Protein AF-A0A327HJL9-F1 (afdb_monomer)

Sequence (87 aa):
MQRRKDDLTFEGAWKNQIEEEKKESPPDEKKEVKVHEAPAFRGQRDVVETRSEIRMSKKQQPAPEKKHVEVVSQPSSKEGDDFDVEW

Secondary structure (DSSP, 8-state):
-PPP--TTSHHHHHHHHHHHHHHSPPP--------PPPP--TT--SS----SS-------PPPPPPP-----SS-------------

Structure (mmCIF, N/CA/C/O backbone):
data_AF-A0A327HJL9-F1
#
_entry.id   AF-A0A327HJL9-F1
#
loop_
_atom_site.group_PDB
_atom_site.id
_atom_site.type_symbol
_atom_site.label_atom_id
_atom_site.label_alt_id
_atom_site.label_comp_id
_atom_site.label_asym_id
_atom_site.label_entity_id
_atom_site.label_seq_id
_atom_site.pdbx_PDB_ins_code
_atom_site.Cartn_x
_atom_site.Cartn_y
_atom_site.Cartn_z
_atom_site.occupancy
_atom_site.B_iso_or_equiv
_atom_site.auth_seq_id
_atom_site.auth_comp_id
_atom_site.auth_asym_id
_atom_site.auth_atom_id
_atom_site.pdbx_PDB_model_num
ATOM 1 N N . MET A 1 1 ? 38.031 1.795 -72.992 1.00 43.47 1 MET A N 1
ATOM 2 C CA . MET A 1 1 ? 38.708 2.125 -71.720 1.00 43.47 1 MET A CA 1
ATOM 3 C C . MET A 1 1 ? 37.682 1.951 -70.606 1.00 43.47 1 MET A C 1
ATOM 5 O O . MET A 1 1 ? 36.777 2.769 -70.505 1.00 43.47 1 MET A O 1
ATOM 9 N N . GLN A 1 2 ? 37.703 0.831 -69.876 1.00 53.00 2 GLN A N 1
ATOM 10 C CA . GLN A 1 2 ? 36.811 0.665 -68.722 1.00 53.00 2 GLN A CA 1
ATOM 11 C C . GLN A 1 2 ? 37.352 1.541 -67.593 1.00 53.00 2 GLN A C 1
ATOM 13 O O . GLN A 1 2 ? 38.508 1.386 -67.199 1.00 53.00 2 GLN A O 1
ATOM 18 N N . ARG A 1 3 ? 36.551 2.509 -67.135 1.00 59.56 3 ARG A N 1
ATOM 19 C CA . ARG A 1 3 ? 36.920 3.350 -65.994 1.00 59.56 3 ARG A CA 1
ATOM 20 C C . ARG A 1 3 ? 36.983 2.439 -64.774 1.00 59.56 3 ARG A C 1
ATOM 22 O O . ARG A 1 3 ? 36.006 1.746 -64.484 1.00 59.56 3 ARG A O 1
ATOM 29 N N . ARG A 1 4 ? 38.142 2.388 -64.118 1.00 63.12 4 ARG A N 1
ATOM 30 C CA . ARG A 1 4 ? 38.257 1.743 -62.811 1.00 63.12 4 ARG A CA 1
ATOM 31 C C . ARG A 1 4 ? 37.284 2.478 -61.887 1.00 63.12 4 ARG A C 1
ATOM 33 O O . ARG A 1 4 ? 37.135 3.693 -61.993 1.00 63.12 4 ARG A O 1
ATOM 40 N N . LYS A 1 5 ? 36.504 1.727 -61.109 1.00 61.16 5 LYS A N 1
ATOM 41 C CA . LYS A 1 5 ? 35.607 2.314 -60.113 1.00 61.16 5 LYS A CA 1
ATOM 42 C C . LYS A 1 5 ? 36.515 2.841 -59.015 1.00 61.16 5 LYS A C 1
ATOM 44 O O . LYS A 1 5 ? 36.945 2.075 -58.167 1.00 61.16 5 LYS A O 1
ATOM 49 N N . ASP A 1 6 ? 36.914 4.096 -59.147 1.00 59.47 6 ASP A N 1
ATOM 50 C CA . ASP A 1 6 ? 37.807 4.723 -58.192 1.00 59.47 6 ASP A CA 1
ATOM 51 C C . ASP A 1 6 ? 36.994 5.028 -56.932 1.00 59.47 6 ASP A C 1
ATOM 53 O O . ASP A 1 6 ? 36.037 5.808 -56.967 1.00 59.47 6 ASP A O 1
ATOM 57 N N . ASP A 1 7 ? 37.381 4.415 -55.816 1.00 61.31 7 ASP A N 1
ATOM 58 C CA . ASP A 1 7 ? 36.757 4.613 -54.498 1.00 61.31 7 ASP A CA 1
ATOM 59 C C . ASP A 1 7 ? 36.872 6.069 -54.001 1.00 61.31 7 ASP A C 1
ATOM 61 O O . ASP A 1 7 ? 36.193 6.475 -53.065 1.00 61.31 7 ASP A O 1
ATOM 65 N N . LEU A 1 8 ? 37.696 6.879 -54.677 1.00 67.38 8 LEU A N 1
ATOM 66 C CA . LEU A 1 8 ? 37.853 8.325 -54.487 1.00 67.38 8 LEU A CA 1
ATOM 67 C C . LEU A 1 8 ? 36.728 9.159 -55.127 1.00 67.38 8 LEU A C 1
ATOM 69 O O . LEU A 1 8 ? 36.714 10.383 -54.998 1.00 67.38 8 LEU A O 1
ATOM 73 N N . THR A 1 9 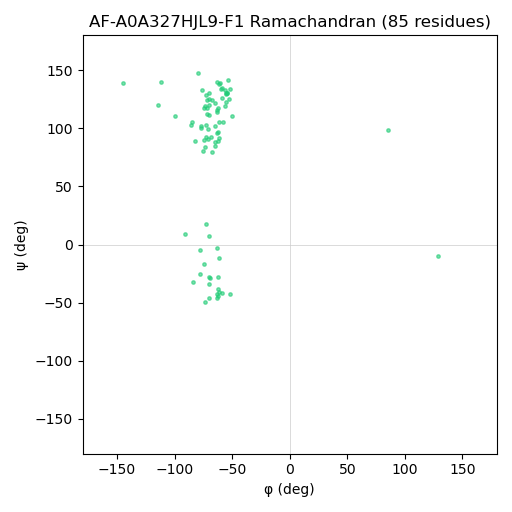? 35.801 8.534 -55.854 1.00 77.94 9 THR A N 1
ATOM 74 C CA . THR A 1 9 ? 34.614 9.220 -56.377 1.00 77.94 9 THR A CA 1
ATOM 75 C C . THR A 1 9 ? 33.550 9.376 -55.296 1.00 77.94 9 THR A C 1
ATOM 77 O O . THR A 1 9 ? 33.391 8.515 -54.435 1.00 77.94 9 THR A O 1
ATOM 80 N N . PHE A 1 10 ? 32.775 10.462 -55.367 1.00 74.62 10 PHE A N 1
ATOM 81 C CA . PHE A 1 10 ? 31.702 10.763 -54.413 1.00 74.62 10 PHE A CA 1
ATOM 82 C C . PHE A 1 10 ? 30.724 9.595 -54.221 1.00 74.62 10 PHE A C 1
ATOM 84 O O . PHE A 1 10 ? 30.378 9.256 -53.097 1.00 74.62 10 PHE A O 1
ATOM 91 N N . GLU A 1 11 ? 30.327 8.926 -55.307 1.00 78.88 11 GLU A N 1
ATOM 92 C CA . GLU A 1 11 ? 29.427 7.769 -55.238 1.00 78.88 11 GLU A CA 1
ATOM 93 C C . GLU A 1 11 ? 30.077 6.529 -54.600 1.00 78.88 11 GLU A C 1
ATOM 95 O O . GLU A 1 11 ? 29.372 5.713 -54.005 1.00 78.88 11 GLU A O 1
ATOM 100 N N . GLY A 1 12 ? 31.400 6.371 -54.723 1.00 81.38 12 GLY A N 1
ATOM 101 C CA . GLY A 1 12 ? 32.168 5.309 -54.067 1.00 81.38 12 GLY A CA 1
ATOM 102 C C . GLY A 1 12 ? 32.319 5.565 -52.569 1.00 81.38 12 GLY A C 1
ATOM 103 O O . GLY A 1 12 ? 31.955 4.713 -51.761 1.00 81.38 12 GLY A O 1
ATOM 104 N N . ALA A 1 13 ? 32.742 6.777 -52.203 1.00 81.31 13 ALA A N 1
ATOM 105 C CA . ALA A 1 13 ? 32.852 7.213 -50.813 1.00 81.31 13 ALA A CA 1
ATOM 106 C C . ALA A 1 13 ? 31.501 7.148 -50.082 1.00 81.31 13 ALA A C 1
ATOM 108 O O . ALA A 1 13 ? 31.428 6.654 -48.960 1.00 81.31 13 ALA A O 1
ATOM 109 N N . TRP A 1 14 ? 30.413 7.555 -50.746 1.00 80.44 14 TRP A N 1
ATOM 110 C CA . TRP A 1 14 ? 29.064 7.465 -50.187 1.00 80.44 14 TRP A CA 1
ATOM 111 C C . TRP A 1 14 ? 28.652 6.010 -49.935 1.00 80.44 14 TRP A C 1
ATOM 113 O O . TRP A 1 14 ? 28.125 5.685 -48.870 1.00 80.44 14 TRP A O 1
ATOM 123 N N . LYS A 1 15 ? 28.884 5.103 -50.893 1.00 84.00 15 LYS A N 1
ATOM 124 C CA . LYS A 1 15 ? 28.560 3.678 -50.710 1.00 84.00 15 LYS A CA 1
ATOM 125 C C . LYS A 1 15 ? 29.335 3.061 -49.551 1.00 84.00 15 LYS A C 1
ATOM 127 O O . LYS A 1 15 ? 28.730 2.334 -48.768 1.00 84.00 15 LYS A O 1
ATOM 132 N N . ASN A 1 16 ? 30.615 3.400 -49.416 1.00 81.56 16 ASN A N 1
ATOM 133 C CA . ASN A 1 16 ? 31.442 2.935 -48.307 1.00 81.56 16 ASN A CA 1
ATOM 134 C C . ASN A 1 16 ? 30.915 3.448 -46.961 1.00 81.56 16 ASN A C 1
ATOM 136 O O . ASN A 1 16 ? 30.783 2.654 -46.037 1.00 81.56 16 ASN A O 1
ATOM 140 N N . GLN A 1 17 ? 30.502 4.716 -46.878 1.00 81.00 17 GLN A N 1
ATOM 141 C CA . GLN A 1 17 ? 29.920 5.273 -45.655 1.00 81.00 17 GLN A CA 1
ATOM 142 C C . GLN A 1 17 ? 28.612 4.568 -45.256 1.00 81.00 17 GLN A C 1
ATOM 144 O O . GLN A 1 17 ? 28.448 4.188 -44.103 1.00 81.00 17 GLN A O 1
ATOM 149 N N . ILE A 1 18 ? 27.702 4.306 -46.205 1.00 81.62 18 ILE A N 1
ATOM 150 C CA . ILE A 1 18 ? 26.467 3.547 -45.920 1.00 81.62 18 ILE A CA 1
ATOM 151 C C . ILE A 1 18 ? 26.782 2.117 -45.458 1.00 81.62 18 ILE A C 1
ATOM 153 O O . ILE A 1 18 ? 26.069 1.557 -44.623 1.00 81.62 18 ILE A O 1
ATOM 157 N N . GLU A 1 19 ? 27.795 1.476 -46.042 1.00 81.31 19 GLU A N 1
ATOM 158 C CA . GLU A 1 19 ? 28.209 0.134 -45.630 1.00 81.31 19 GLU A CA 1
ATOM 159 C C . GLU A 1 19 ? 28.871 0.118 -44.248 1.00 81.31 19 GLU A C 1
ATOM 161 O O . GLU A 1 19 ? 28.679 -0.848 -43.510 1.00 81.31 19 GLU A O 1
ATOM 166 N N . GLU A 1 20 ? 29.614 1.163 -43.885 1.00 78.94 20 GLU A N 1
ATOM 167 C CA . GLU A 1 20 ? 30.197 1.341 -42.552 1.00 78.94 20 GLU A CA 1
ATOM 168 C C . GLU A 1 20 ? 29.122 1.628 -41.499 1.00 78.94 20 GLU A C 1
ATOM 170 O O . GLU A 1 20 ? 29.071 0.919 -40.499 1.00 78.94 20 GLU A O 1
ATOM 175 N N . GLU A 1 21 ? 28.179 2.533 -41.769 1.00 71.06 21 GLU A N 1
ATOM 176 C CA . GLU A 1 21 ? 27.044 2.832 -40.878 1.00 71.06 21 GLU A CA 1
ATOM 177 C C . GLU A 1 21 ? 26.124 1.617 -40.657 1.00 71.06 21 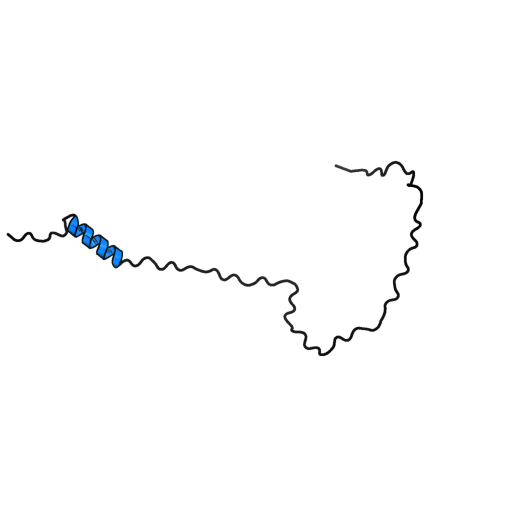GLU A C 1
ATOM 179 O O . GLU A 1 21 ? 25.485 1.489 -39.619 1.00 71.06 21 GLU A O 1
ATOM 184 N N . LYS A 1 22 ? 26.051 0.684 -41.616 1.00 75.50 22 LYS A N 1
ATOM 185 C CA . LYS A 1 22 ? 25.326 -0.589 -41.438 1.00 75.50 22 LYS A CA 1
ATOM 186 C C . LYS A 1 22 ? 26.099 -1.620 -40.616 1.00 75.50 22 LYS A C 1
ATOM 188 O O . LYS A 1 22 ? 25.478 -2.530 -40.067 1.00 75.50 22 LYS A O 1
ATOM 193 N N . LYS A 1 23 ? 27.433 -1.534 -40.586 1.00 72.50 23 LYS A N 1
ATOM 194 C CA . LYS A 1 23 ? 28.303 -2.397 -39.769 1.00 72.50 23 LYS A CA 1
ATOM 195 C C . LYS A 1 23 ? 28.425 -1.867 -38.341 1.00 72.50 23 LYS A C 1
ATOM 197 O O . LYS A 1 23 ? 28.518 -2.669 -37.416 1.00 72.50 23 LYS A O 1
ATOM 202 N N . GLU A 1 24 ? 28.371 -0.551 -38.160 1.00 62.44 24 GLU A N 1
ATOM 203 C CA . GLU A 1 24 ? 28.158 0.101 -36.870 1.00 62.44 24 GLU A CA 1
ATOM 204 C C . GLU A 1 24 ? 26.685 -0.035 -36.469 1.00 62.44 24 GLU A C 1
ATOM 206 O O . GLU A 1 24 ? 25.863 0.863 -36.626 1.00 62.44 24 GLU A O 1
ATOM 211 N N . SER A 1 25 ? 26.325 -1.205 -35.935 1.00 63.03 25 SER A N 1
ATOM 212 C CA . SER A 1 25 ? 25.085 -1.327 -35.170 1.00 63.03 25 SER A CA 1
ATOM 213 C C . SER A 1 25 ? 25.071 -0.237 -34.091 1.00 63.03 25 SER A C 1
ATOM 215 O O . SER A 1 25 ? 26.096 -0.082 -33.413 1.00 63.03 25 SER A O 1
ATOM 217 N N . PRO A 1 26 ? 23.957 0.496 -33.898 1.00 65.44 26 PRO A N 1
ATOM 218 C CA . PRO A 1 26 ? 23.887 1.490 -32.839 1.00 65.44 26 PRO A CA 1
ATOM 219 C C . PRO A 1 26 ? 24.269 0.820 -31.516 1.00 65.44 26 PRO A C 1
ATOM 221 O O . PRO A 1 26 ? 23.915 -0.347 -31.314 1.00 65.44 26 PRO A O 1
ATOM 224 N N . PRO A 1 27 ? 25.012 1.505 -30.629 1.00 61.41 27 PRO A N 1
ATOM 225 C CA . PRO A 1 27 ? 25.312 0.944 -29.326 1.00 61.41 27 PRO A CA 1
ATOM 226 C C . PRO A 1 27 ? 23.982 0.583 -28.676 1.00 61.41 27 PRO A C 1
ATOM 228 O O . PRO A 1 27 ? 23.107 1.442 -28.565 1.00 61.41 27 PRO A O 1
ATOM 231 N N . ASP A 1 28 ? 23.822 -0.689 -28.303 1.00 63.00 28 ASP A N 1
ATOM 232 C CA . ASP A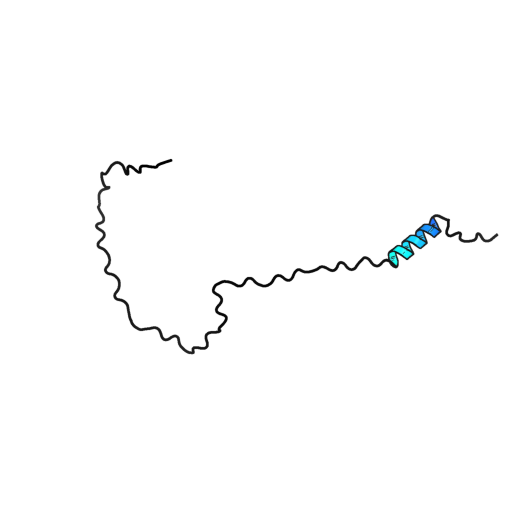 1 28 ? 22.650 -1.145 -27.569 1.00 63.00 28 ASP A CA 1
ATOM 233 C C . ASP A 1 28 ? 22.463 -0.196 -26.387 1.00 63.00 28 ASP A C 1
ATOM 235 O O . ASP A 1 28 ? 23.289 -0.161 -25.467 1.00 63.00 28 ASP A O 1
ATOM 239 N N . GLU A 1 29 ? 21.406 0.617 -26.437 1.00 59.62 29 GLU A N 1
ATOM 240 C CA . GLU A 1 29 ? 20.997 1.452 -25.322 1.00 59.62 29 GLU A CA 1
ATOM 241 C C . GLU A 1 29 ? 20.648 0.502 -24.180 1.00 59.62 29 GLU A C 1
ATOM 243 O O . GLU A 1 29 ? 19.522 0.011 -24.055 1.00 59.62 29 GLU A O 1
ATOM 248 N N . LYS A 1 30 ? 21.642 0.210 -23.339 1.00 64.62 30 LYS A N 1
ATOM 249 C CA . LYS A 1 30 ? 21.450 -0.465 -22.066 1.00 64.62 30 LYS A CA 1
ATOM 250 C C . LYS A 1 30 ? 20.633 0.490 -21.216 1.00 64.62 30 LYS A C 1
ATOM 252 O O . LYS A 1 30 ? 21.170 1.333 -20.504 1.00 64.62 30 LYS A O 1
ATOM 257 N N . LYS A 1 31 ? 19.312 0.385 -21.330 1.00 67.00 31 LYS A N 1
ATOM 258 C CA . LYS A 1 31 ? 18.375 0.987 -20.392 1.00 67.00 31 LYS A CA 1
ATOM 259 C C . LYS A 1 31 ? 18.646 0.321 -19.053 1.00 67.00 31 LYS A C 1
ATOM 261 O O . LYS A 1 31 ? 18.084 -0.726 -18.746 1.00 67.00 31 LYS A O 1
ATOM 266 N N . GLU A 1 32 ? 19.561 0.898 -18.283 1.00 61.66 32 GLU A N 1
ATOM 267 C CA . GLU A 1 32 ? 19.741 0.584 -16.874 1.00 61.66 32 GLU A CA 1
ATOM 268 C C . GLU A 1 32 ? 18.463 1.018 -16.160 1.00 61.66 32 GLU A C 1
ATOM 270 O O . GLU A 1 32 ? 18.322 2.139 -15.670 1.00 61.66 32 GLU A O 1
ATOM 275 N N . VAL A 1 33 ? 17.471 0.129 -16.173 1.00 67.88 33 VAL A N 1
ATOM 276 C CA . VAL A 1 33 ? 16.280 0.268 -15.351 1.00 67.88 33 VAL A CA 1
ATOM 277 C C . VAL A 1 33 ? 16.769 0.151 -13.916 1.00 67.88 33 VAL A C 1
ATOM 279 O O . VAL A 1 33 ? 17.080 -0.940 -13.441 1.00 67.88 33 VAL A O 1
ATOM 282 N N . LYS A 1 34 ? 16.897 1.293 -13.239 1.00 70.56 34 LYS A N 1
ATOM 283 C CA . LYS A 1 34 ? 17.180 1.344 -11.806 1.00 70.56 34 LYS A CA 1
ATOM 284 C C . LYS A 1 34 ? 16.010 0.686 -11.086 1.00 70.56 34 LYS A C 1
ATOM 286 O O . LYS A 1 34 ? 14.963 1.297 -10.887 1.00 70.56 34 LYS A O 1
ATOM 291 N N . VAL A 1 35 ? 16.174 -0.590 -10.749 1.00 73.25 35 VAL A N 1
ATOM 292 C CA . VAL A 1 35 ? 15.232 -1.315 -9.901 1.00 73.25 35 VAL A CA 1
ATOM 293 C C . VAL A 1 35 ? 15.403 -0.751 -8.497 1.00 73.25 35 VAL A C 1
ATOM 295 O O . VAL A 1 35 ? 16.367 -1.062 -7.803 1.00 73.25 35 VAL A O 1
ATOM 298 N N . HIS A 1 36 ? 14.511 0.157 -8.113 1.00 73.75 36 HIS A N 1
ATOM 299 C CA . HIS A 1 36 ? 14.470 0.669 -6.753 1.00 73.75 36 HIS A CA 1
ATOM 300 C C . HIS A 1 36 ? 13.829 -0.377 -5.840 1.00 73.75 36 HIS A C 1
ATOM 302 O O . HIS A 1 36 ? 12.790 -0.949 -6.170 1.00 73.75 36 HIS A O 1
ATOM 308 N N . GLU A 1 37 ? 14.463 -0.626 -4.698 1.00 73.44 37 GLU A N 1
ATOM 309 C CA . GLU A 1 37 ? 13.919 -1.489 -3.655 1.00 73.44 37 GLU A CA 1
ATOM 310 C C . GLU A 1 37 ? 12.620 -0.888 -3.100 1.00 73.44 37 GLU A C 1
ATOM 312 O O . GLU A 1 37 ? 12.493 0.333 -2.953 1.00 73.44 37 GLU A O 1
ATOM 317 N N . ALA A 1 38 ? 11.631 -1.745 -2.833 1.00 71.88 38 ALA A N 1
ATOM 318 C CA . ALA A 1 38 ? 10.351 -1.299 -2.304 1.00 71.88 38 ALA A CA 1
ATOM 319 C C . ALA A 1 38 ? 10.553 -0.629 -0.928 1.00 71.88 38 ALA A C 1
ATOM 321 O O . ALA A 1 38 ? 11.314 -1.148 -0.109 1.00 71.88 38 ALA A O 1
ATOM 322 N N . PRO A 1 39 ? 9.878 0.499 -0.635 1.00 71.50 39 PRO A N 1
ATOM 323 C CA . PRO A 1 39 ? 10.026 1.172 0.648 1.00 71.50 39 PRO A CA 1
ATOM 324 C C . PRO A 1 39 ? 9.641 0.237 1.795 1.00 71.50 39 PRO A C 1
ATOM 326 O O . PRO A 1 39 ? 8.529 -0.292 1.825 1.00 71.50 39 PRO A O 1
ATOM 329 N N . ALA A 1 40 ? 10.537 0.071 2.768 1.00 69.81 40 ALA A N 1
ATOM 330 C CA . ALA A 1 40 ? 10.217 -0.594 4.022 1.00 69.81 40 ALA A CA 1
ATOM 331 C C . ALA A 1 40 ? 9.237 0.292 4.809 1.00 69.81 40 ALA A C 1
ATOM 333 O O . ALA A 1 40 ? 9.631 1.210 5.535 1.00 69.81 40 ALA A O 1
ATOM 334 N N . PHE A 1 41 ? 7.937 0.059 4.627 1.00 65.50 41 PHE A N 1
ATOM 335 C CA . PHE A 1 41 ? 6.911 0.745 5.398 1.00 65.50 41 PHE A CA 1
ATOM 336 C C . PHE A 1 41 ? 7.075 0.379 6.873 1.00 65.50 41 PHE A C 1
ATOM 338 O O . PHE A 1 41 ? 6.885 -0.770 7.276 1.00 65.50 41 PHE A O 1
ATOM 345 N N . ARG A 1 42 ? 7.387 1.376 7.709 1.00 62.78 42 ARG A N 1
ATOM 346 C CA . ARG A 1 42 ? 7.272 1.236 9.164 1.00 62.78 42 ARG A CA 1
ATOM 347 C C . ARG A 1 42 ? 5.823 0.871 9.494 1.00 62.78 42 ARG A C 1
ATOM 349 O O . ARG A 1 42 ? 4.944 1.723 9.417 1.00 62.78 42 ARG A O 1
ATOM 356 N N . GLY A 1 43 ? 5.586 -0.392 9.847 1.00 63.31 43 GLY A N 1
ATOM 357 C CA . GLY A 1 43 ? 4.265 -0.904 10.221 1.00 63.31 43 GLY A CA 1
ATOM 358 C C . GLY A 1 43 ? 3.821 -2.165 9.481 1.00 63.31 43 GLY A C 1
ATOM 359 O O . GLY A 1 43 ? 2.836 -2.774 9.898 1.00 63.31 43 GLY A O 1
ATOM 360 N N . GLN A 1 44 ? 4.535 -2.604 8.440 1.00 60.59 44 GLN A N 1
ATOM 361 C CA . GLN A 1 44 ? 4.282 -3.916 7.852 1.00 60.59 44 GLN A CA 1
ATOM 362 C C . GLN A 1 44 ? 4.794 -4.988 8.824 1.00 60.59 44 GLN A C 1
ATOM 364 O O . GLN A 1 44 ? 5.984 -5.069 9.112 1.00 60.59 44 GLN A O 1
ATOM 369 N N . ARG A 1 45 ? 3.884 -5.771 9.414 1.00 64.00 45 ARG A N 1
ATOM 370 C CA . ARG A 1 45 ? 4.276 -6.951 10.191 1.00 64.00 45 ARG A CA 1
ATOM 371 C C . ARG A 1 45 ? 4.765 -7.999 9.198 1.00 64.00 45 ARG A C 1
ATOM 373 O O . ARG A 1 45 ? 3.963 -8.495 8.415 1.00 64.00 45 ARG A O 1
ATOM 380 N N . ASP A 1 46 ? 6.034 -8.382 9.288 1.00 66.12 46 ASP A N 1
ATOM 381 C CA . ASP A 1 46 ? 6.629 -9.480 8.502 1.00 66.12 46 ASP A CA 1
ATOM 382 C C . ASP A 1 46 ? 5.998 -10.857 8.790 1.00 66.12 46 ASP A C 1
ATOM 384 O O . ASP A 1 46 ? 6.358 -11.867 8.190 1.00 66.12 46 ASP A O 1
ATOM 388 N N . VAL A 1 47 ? 5.049 -10.921 9.727 1.00 68.94 47 VAL A N 1
ATOM 389 C CA . VAL A 1 47 ? 4.443 -12.154 10.218 1.00 68.94 47 VAL A CA 1
ATOM 390 C C . VAL A 1 47 ? 2.970 -12.191 9.832 1.00 68.94 47 VAL A C 1
ATOM 392 O O . VAL A 1 47 ? 2.179 -11.350 10.262 1.00 68.94 47 VAL A O 1
ATOM 395 N N . VAL A 1 48 ? 2.598 -13.214 9.063 1.00 72.19 48 VAL A N 1
ATOM 396 C CA . VAL A 1 48 ? 1.200 -13.572 8.803 1.00 72.19 48 VAL A CA 1
ATOM 397 C C . VAL A 1 48 ? 0.601 -14.131 10.096 1.00 72.19 48 VAL A C 1
ATOM 399 O O . VAL A 1 48 ? 1.104 -15.107 10.653 1.00 72.19 48 VAL A 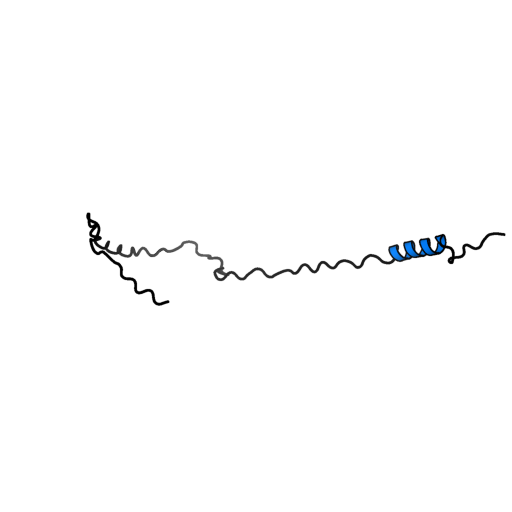O 1
ATOM 402 N N . GLU A 1 49 ? -0.452 -13.499 10.611 1.00 73.06 49 GLU A N 1
ATOM 403 C CA . GLU A 1 49 ? -1.104 -13.912 11.857 1.00 73.06 49 GLU A CA 1
ATOM 404 C C . GLU A 1 49 ? -1.855 -15.244 11.650 1.00 73.06 49 GLU A C 1
ATOM 406 O O . GLU A 1 49 ? -2.842 -15.305 10.928 1.00 73.06 49 GLU A O 1
ATOM 411 N N . THR A 1 50 ? -1.381 -16.333 12.270 1.00 83.25 50 THR A N 1
ATOM 412 C CA . THR A 1 50 ? -1.918 -17.706 12.102 1.00 83.25 50 THR A CA 1
ATOM 413 C C . THR A 1 50 ? -3.014 -18.082 13.105 1.00 83.25 50 THR A C 1
ATOM 415 O O . THR A 1 50 ? -3.399 -19.247 13.217 1.00 83.25 50 THR A O 1
ATOM 418 N N . ARG A 1 51 ? -3.503 -17.120 13.892 1.00 79.25 51 ARG A N 1
ATOM 419 C CA . ARG A 1 51 ? -4.490 -17.383 14.946 1.00 79.25 51 ARG A CA 1
ATOM 420 C C . ARG A 1 51 ? -5.855 -17.678 14.322 1.00 79.25 51 ARG A C 1
ATOM 422 O O . ARG A 1 51 ? -6.350 -16.885 13.533 1.00 79.25 51 ARG A O 1
ATOM 429 N N . SER A 1 52 ? -6.478 -18.788 14.721 1.00 79.06 52 SER A N 1
ATOM 430 C CA . SER A 1 52 ? -7.825 -19.170 14.273 1.00 79.06 52 SER A CA 1
ATOM 431 C C . SER A 1 52 ? -8.928 -18.275 14.843 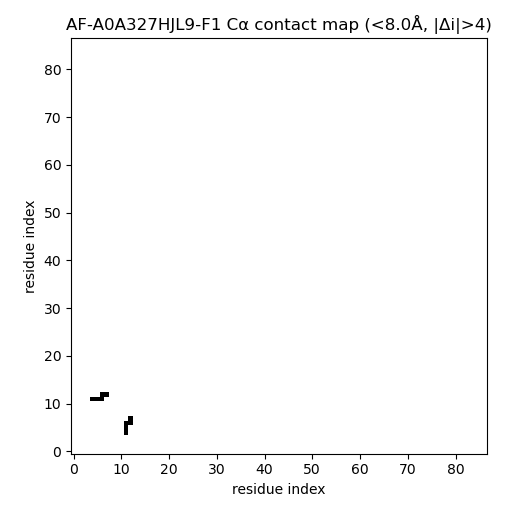1.00 79.06 52 SER A C 1
AT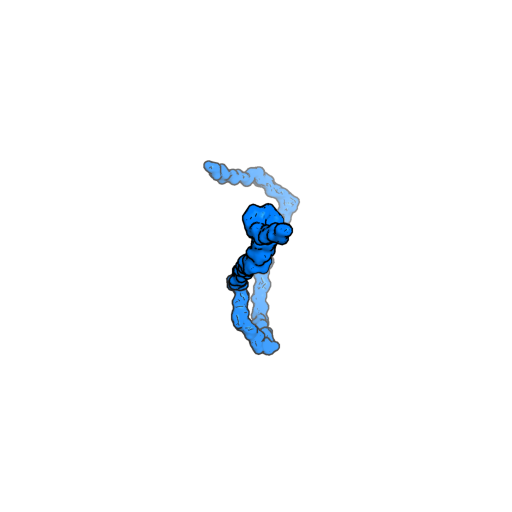OM 433 O O . SER A 1 52 ? -9.956 -18.093 14.202 1.00 79.06 52 SER A O 1
ATOM 435 N N . GLU A 1 53 ? -8.715 -17.695 16.029 1.00 76.44 53 GLU A N 1
ATOM 436 C CA . GLU A 1 53 ? -9.655 -16.779 16.675 1.00 76.44 53 GLU A CA 1
ATOM 437 C C . GLU A 1 53 ? -8.919 -15.677 17.445 1.00 76.44 53 GLU A C 1
ATOM 439 O O . GLU A 1 53 ? -7.940 -15.918 18.162 1.00 76.44 53 GLU A O 1
ATOM 444 N N . ILE A 1 54 ? -9.434 -14.451 17.346 1.00 77.38 54 ILE A N 1
ATOM 445 C CA . ILE A 1 54 ? -8.968 -13.312 18.136 1.00 77.38 54 ILE A CA 1
ATOM 446 C C . ILE A 1 54 ? -9.706 -13.348 19.475 1.00 77.38 54 ILE A C 1
ATOM 448 O O . ILE A 1 54 ? -10.887 -13.015 19.570 1.00 77.38 54 ILE A O 1
ATOM 452 N N . ARG A 1 55 ? -9.010 -13.749 20.543 1.00 74.75 55 ARG A N 1
ATOM 453 C CA . ARG A 1 55 ? -9.558 -13.689 21.904 1.00 74.75 55 ARG A CA 1
ATOM 454 C C . ARG A 1 55 ? -9.602 -12.241 22.384 1.00 74.75 55 ARG A C 1
ATOM 456 O O . ARG A 1 55 ? -8.640 -11.741 22.961 1.00 74.75 55 ARG A O 1
ATOM 463 N N . MET A 1 56 ? -10.732 -11.579 22.164 1.00 74.62 56 MET A N 1
ATOM 464 C CA . MET A 1 56 ? -11.007 -10.266 22.744 1.00 74.62 56 MET A CA 1
ATOM 465 C C . MET A 1 56 ? -11.223 -10.411 24.254 1.00 74.62 56 MET A C 1
ATOM 467 O O . MET A 1 56 ? -11.992 -11.261 24.712 1.00 74.62 56 MET A O 1
ATOM 471 N N . SER A 1 57 ? -10.542 -9.592 25.055 1.00 72.31 57 SER A N 1
ATOM 472 C CA . SER A 1 57 ? -10.800 -9.545 26.491 1.00 72.31 57 SER A CA 1
ATOM 473 C C . SER A 1 57 ? -12.199 -8.964 26.725 1.00 72.31 57 SER A C 1
ATOM 475 O O . SER A 1 57 ? -12.517 -7.863 26.293 1.00 72.31 57 SER A O 1
ATOM 477 N N . LYS A 1 58 ? -13.059 -9.692 27.447 1.00 70.38 58 LYS A N 1
ATOM 478 C CA . LYS A 1 58 ? -14.422 -9.241 27.805 1.00 70.38 58 LYS A CA 1
ATOM 479 C C . LYS A 1 58 ? -14.442 -8.099 28.830 1.00 70.38 58 LYS A C 1
ATOM 481 O O . LYS A 1 58 ? -15.498 -7.778 29.367 1.00 70.38 58 LYS A O 1
ATOM 486 N N . LYS A 1 59 ? -13.283 -7.528 29.172 1.00 71.81 59 LYS A N 1
ATOM 487 C CA . LYS A 1 59 ? -13.199 -6.453 30.159 1.00 71.81 59 LYS A CA 1
ATOM 488 C C . LYS A 1 59 ? -13.714 -5.178 29.509 1.00 71.81 59 LYS A C 1
ATOM 490 O O . LYS A 1 59 ? -12.958 -4.425 28.908 1.00 71.81 59 LYS A O 1
ATOM 495 N N . GLN A 1 60 ? -15.017 -4.970 29.638 1.00 70.19 60 GLN A N 1
ATOM 496 C CA . GLN A 1 60 ? -15.647 -3.687 29.404 1.00 70.19 60 GLN A CA 1
ATOM 497 C C . GLN A 1 60 ? -15.036 -2.729 30.429 1.00 70.19 60 GLN A C 1
ATOM 499 O O . GLN A 1 60 ? -15.282 -2.858 31.630 1.00 70.19 60 GLN A O 1
ATOM 504 N N . GLN A 1 61 ? -14.146 -1.841 29.982 1.00 73.62 61 GLN A N 1
ATOM 505 C CA . GLN A 1 61 ? -13.754 -0.728 30.837 1.00 73.62 61 GLN A CA 1
ATOM 506 C C . GLN A 1 61 ? -15.031 0.059 31.149 1.00 73.62 61 GLN A C 1
ATOM 508 O O . GLN A 1 61 ? -15.835 0.268 30.231 1.00 73.62 61 GLN A O 1
ATOM 513 N N . PRO A 1 62 ? -15.271 0.436 32.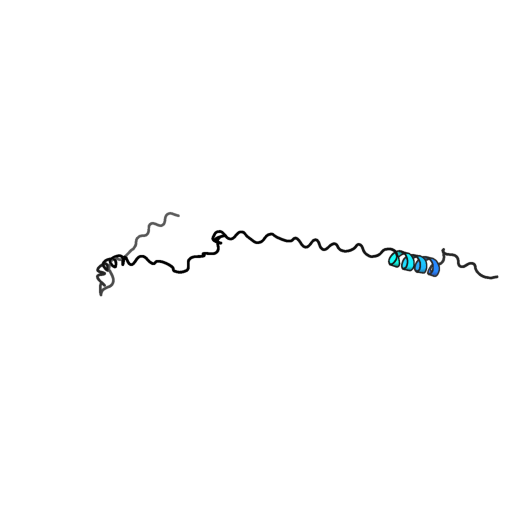418 1.00 77.19 62 PRO A N 1
ATOM 514 C CA . PRO A 1 62 ? -16.404 1.286 32.737 1.00 77.19 62 PRO A CA 1
ATOM 515 C C . PRO A 1 62 ? -16.303 2.536 31.864 1.00 77.19 62 PRO A C 1
ATOM 517 O O . PRO A 1 62 ? -15.225 3.121 31.736 1.00 77.19 62 PRO A O 1
ATOM 520 N N . ALA A 1 63 ? -17.407 2.887 31.203 1.00 74.75 63 ALA A N 1
ATOM 521 C CA . ALA A 1 63 ? -17.451 4.092 30.394 1.00 74.75 63 ALA A CA 1
ATOM 522 C C . ALA A 1 63 ? -17.036 5.274 31.286 1.00 74.75 63 ALA A C 1
ATOM 524 O O . ALA A 1 63 ? -17.554 5.375 32.402 1.00 74.75 63 ALA A O 1
ATOM 525 N N . PRO A 1 64 ? -16.096 6.129 30.844 1.00 77.56 64 PRO A N 1
ATOM 526 C CA . PRO A 1 64 ? -15.697 7.282 31.633 1.00 77.56 64 PRO A CA 1
ATOM 527 C C . PRO A 1 64 ? -16.939 8.121 31.936 1.00 77.56 64 PRO A C 1
ATOM 529 O O . PRO A 1 64 ? -17.761 8.361 31.045 1.00 77.56 64 PRO A O 1
ATOM 532 N N . GLU A 1 65 ? -17.089 8.527 33.199 1.00 79.38 65 GLU A N 1
ATOM 533 C CA . GLU A 1 65 ? -18.192 9.385 33.621 1.00 79.38 65 GLU A CA 1
ATOM 534 C C . GLU A 1 65 ? -18.233 10.619 32.717 1.00 79.38 65 GLU A C 1
ATOM 536 O O . GLU A 1 65 ? -17.229 11.310 32.509 1.00 79.38 65 GLU A O 1
ATOM 541 N N . LYS A 1 66 ? -19.400 10.862 32.113 1.00 78.94 66 LYS A N 1
ATOM 542 C CA . LYS A 1 66 ? -19.603 12.037 31.271 1.00 78.94 66 LYS A CA 1
ATOM 543 C C . LYS A 1 66 ? -19.423 13.259 32.163 1.00 78.94 66 LYS A C 1
ATOM 545 O O . LYS A 1 66 ? -20.183 13.445 33.108 1.00 78.94 66 LYS A O 1
ATOM 550 N N . LYS A 1 67 ? -18.418 14.082 31.859 1.00 77.88 67 LYS A N 1
ATOM 551 C CA . LYS A 1 67 ? -18.225 15.366 32.534 1.00 77.88 67 LYS A CA 1
ATOM 552 C C . LYS A 1 67 ? -19.516 16.172 32.406 1.00 77.88 67 LYS A C 1
ATOM 554 O O . LYS A 1 67 ? -20.046 16.302 31.301 1.00 77.88 67 LYS A O 1
ATOM 559 N N . HIS A 1 68 ? -20.016 16.693 33.522 1.00 74.94 68 HIS A N 1
ATOM 560 C CA . HIS A 1 68 ? -21.115 17.647 33.495 1.00 74.94 68 HIS A CA 1
ATOM 561 C C . HIS A 1 68 ? -20.641 18.902 32.759 1.00 74.94 68 HIS A C 1
ATOM 563 O O . HIS A 1 68 ? -19.718 19.579 33.204 1.00 74.94 68 HIS A O 1
ATOM 569 N N . VAL A 1 69 ? -21.243 19.165 31.600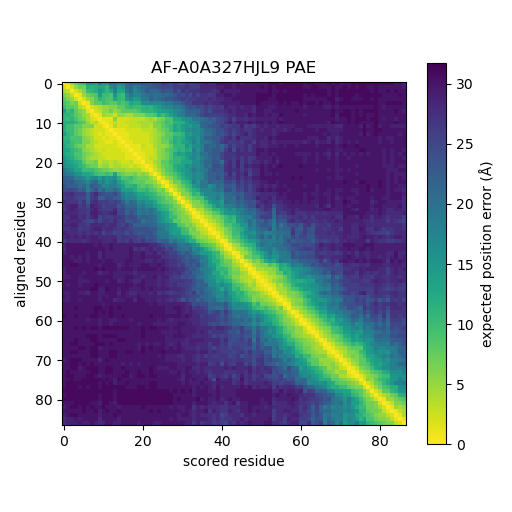 1.00 73.12 69 VAL A N 1
ATOM 570 C CA . VAL A 1 69 ? -21.069 20.415 30.863 1.00 73.12 69 VAL A CA 1
ATOM 571 C C . VAL A 1 69 ? -22.278 21.274 31.189 1.00 73.12 69 VAL A C 1
ATOM 573 O O . VAL A 1 69 ? -23.399 20.947 30.799 1.00 73.12 69 VAL A O 1
ATOM 576 N N . GLU A 1 70 ? -22.057 22.348 31.936 1.00 79.25 70 GLU A N 1
ATOM 577 C CA . GLU A 1 70 ? -23.066 23.379 32.137 1.00 79.25 70 GLU A CA 1
ATOM 578 C C . GLU A 1 70 ? -23.110 24.237 30.870 1.00 79.25 70 GLU A C 1
ATOM 580 O O . GLU A 1 70 ? -22.208 25.025 30.589 1.00 79.25 70 GLU A O 1
ATOM 585 N N . VAL A 1 71 ? -24.122 24.003 30.034 1.00 71.31 71 VAL A N 1
ATOM 586 C CA . VAL A 1 71 ? -24.343 24.803 28.827 1.00 71.31 71 VAL A CA 1
ATOM 587 C C . VAL A 1 71 ? -24.960 26.123 29.273 1.00 71.31 71 VAL A C 1
ATOM 589 O O . VAL A 1 71 ? -26.151 26.188 29.576 1.00 71.31 71 VAL A O 1
ATOM 592 N N . VAL A 1 72 ? -24.141 27.170 29.355 1.00 71.38 72 VAL A N 1
ATOM 593 C CA . VAL A 1 72 ? -24.603 28.513 29.716 1.00 71.38 72 VAL A CA 1
ATOM 594 C C . VAL A 1 72 ? -25.439 29.064 28.558 1.00 71.38 72 VAL A C 1
ATOM 596 O O . VAL A 1 72 ? -24.996 29.089 27.411 1.00 7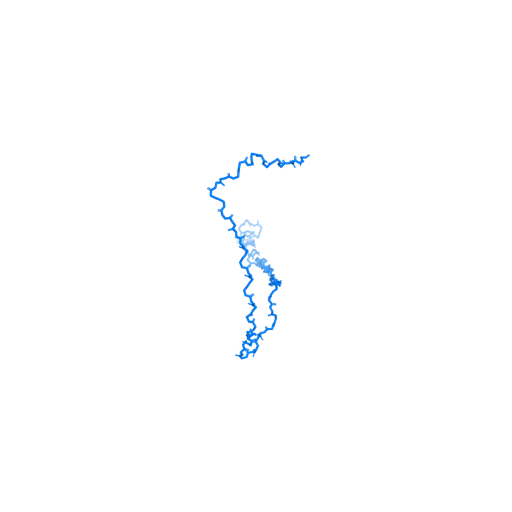1.38 72 VAL A O 1
ATOM 599 N N . SER A 1 73 ? -26.673 29.480 28.847 1.00 73.31 73 SER A N 1
ATOM 600 C CA . SER A 1 73 ? -27.624 30.001 27.851 1.00 73.31 73 SER A CA 1
ATOM 601 C C . SER A 1 73 ? -27.292 31.415 27.369 1.00 73.31 73 SER A C 1
ATOM 603 O O . SER A 1 73 ? -27.804 31.855 26.341 1.00 73.31 73 SER A O 1
ATOM 605 N N . GLN A 1 74 ? -26.444 32.125 28.111 1.00 78.12 74 GLN A N 1
ATOM 606 C CA . GLN A 1 74 ? -25.988 33.471 27.802 1.00 78.12 74 GLN A CA 1
ATOM 607 C C . GLN A 1 74 ? -24.495 33.451 27.456 1.00 78.12 74 GLN A C 1
ATOM 609 O O . GLN A 1 74 ? -23.728 32.732 28.102 1.00 78.12 74 GLN A O 1
ATOM 614 N N . PRO A 1 75 ? -24.058 34.229 26.453 1.00 70.12 75 PRO A N 1
ATOM 615 C CA . PRO A 1 75 ? -22.639 34.399 26.187 1.00 70.12 75 PRO A CA 1
ATOM 616 C C . PRO A 1 75 ? -21.958 35.016 27.414 1.00 70.12 75 PRO A C 1
ATOM 618 O O . PRO A 1 75 ? -22.500 35.920 28.049 1.00 70.12 75 PRO A O 1
ATOM 621 N N . SER A 1 76 ? -20.766 34.521 27.745 1.00 66.75 76 SER A N 1
ATOM 622 C CA . SER A 1 76 ? -19.919 35.122 28.775 1.00 66.75 76 SER A CA 1
ATOM 623 C C . SER A 1 76 ? -19.665 36.589 28.421 1.00 66.75 76 SER A C 1
ATOM 625 O O . SER A 1 76 ? -19.073 36.876 27.385 1.00 66.75 76 SER A O 1
ATOM 627 N N . SER A 1 77 ? -20.080 37.520 29.284 1.00 66.00 77 SER A N 1
ATOM 628 C CA . SER A 1 77 ? -19.780 38.956 29.159 1.00 66.00 77 SER A CA 1
ATOM 629 C C . SER A 1 77 ? -18.320 39.297 29.489 1.00 66.00 77 SER A C 1
ATOM 631 O O . SER A 1 77 ? -18.004 40.450 29.773 1.00 66.00 77 SER A O 1
ATOM 633 N N . LYS A 1 78 ? -17.417 38.307 29.490 1.00 67.88 78 LYS A N 1
ATOM 634 C CA . LYS A 1 78 ? -15.977 38.533 29.578 1.00 67.88 78 LYS A CA 1
ATOM 635 C C . LYS A 1 78 ? -15.503 39.080 28.229 1.00 67.88 78 LYS A C 1
ATOM 637 O O . LYS A 1 78 ? -15.093 38.329 27.351 1.00 67.88 78 LYS A O 1
ATOM 642 N N . GLU A 1 79 ? -15.642 40.389 28.051 1.00 61.44 79 GLU A N 1
ATOM 643 C CA . GLU A 1 79 ? -14.907 41.130 27.028 1.00 61.44 79 GLU A CA 1
ATOM 644 C C . GLU A 1 79 ? -13.403 40.877 27.221 1.00 61.44 79 GLU A C 1
ATOM 646 O O . GLU A 1 79 ? -12.901 40.995 28.340 1.00 61.44 79 GLU A O 1
ATOM 651 N N . GLY A 1 80 ? -12.714 40.516 26.135 1.00 60.19 80 GLY A N 1
ATOM 652 C CA . GLY A 1 80 ? -11.254 40.440 26.067 1.00 60.19 80 GLY A CA 1
ATOM 653 C C . GLY A 1 80 ? -10.664 39.117 26.551 1.00 60.19 80 GLY A C 1
ATOM 654 O O . GLY A 1 80 ? -10.448 38.915 27.744 1.00 60.19 80 GLY A O 1
ATOM 655 N N . ASP A 1 81 ? -10.347 38.232 25.607 1.00 60.22 81 ASP A N 1
ATOM 656 C CA . ASP A 1 81 ? -9.212 37.328 25.788 1.00 60.22 81 ASP A CA 1
ATOM 657 C C . ASP A 1 81 ? -7.977 38.140 25.382 1.00 60.22 81 ASP A C 1
ATOM 659 O O . ASP A 1 81 ? -7.651 38.237 24.195 1.00 60.22 81 ASP A O 1
ATOM 663 N N . ASP A 1 82 ? -7.392 38.852 26.349 1.00 63.69 82 ASP A N 1
ATOM 664 C CA . ASP A 1 82 ? -6.121 39.559 26.181 1.00 63.69 82 ASP A CA 1
ATOM 665 C C . ASP A 1 82 ? -5.023 38.501 26.001 1.00 63.69 82 ASP A C 1
ATOM 667 O O . ASP A 1 82 ? -4.321 38.116 26.935 1.00 63.69 82 ASP A O 1
ATOM 671 N N . PHE A 1 83 ? -4.911 37.967 24.785 1.00 62.97 83 PHE A N 1
ATOM 672 C CA . PHE A 1 83 ? -3.742 37.206 24.385 1.00 62.97 83 PHE A CA 1
ATOM 673 C C . PHE A 1 83 ? -2.592 38.190 24.187 1.00 62.97 83 PHE A C 1
ATOM 675 O O . PHE A 1 83 ? -2.509 38.863 23.158 1.00 62.97 83 PHE A O 1
ATOM 682 N N . ASP A 1 84 ? -1.688 38.245 25.162 1.00 66.94 84 ASP A N 1
ATOM 683 C CA . ASP A 1 84 ? -0.369 38.841 24.980 1.00 66.94 84 ASP A CA 1
ATOM 684 C C . ASP A 1 84 ? 0.390 38.029 23.916 1.00 66.94 84 ASP A C 1
ATOM 686 O O . ASP A 1 84 ? 0.961 36.970 24.184 1.00 66.94 84 ASP A O 1
ATOM 690 N N . VAL A 1 85 ? 0.345 38.496 22.666 1.00 66.88 85 VAL A N 1
ATOM 691 C CA . VAL A 1 85 ? 1.171 37.970 21.575 1.00 66.88 85 VAL A CA 1
ATOM 692 C C . VAL A 1 85 ? 2.513 38.697 21.624 1.00 66.88 85 VAL A C 1
ATOM 694 O O . VAL A 1 85 ? 2.617 39.852 21.212 1.00 66.88 85 VAL A O 1
ATOM 697 N N . GLU A 1 86 ? 3.542 38.029 22.142 1.00 64.06 86 GLU A N 1
ATOM 698 C CA . GLU A 1 86 ? 4.932 38.466 21.981 1.00 64.06 86 GLU A CA 1
ATOM 699 C C . GLU A 1 86 ? 5.369 38.216 20.522 1.00 64.06 86 GLU A C 1
ATOM 701 O O . GLU A 1 86 ? 5.248 37.092 20.025 1.00 64.06 86 GLU A O 1
ATOM 706 N N . TRP A 1 87 ? 5.838 39.260 19.827 1.00 64.38 87 TRP A N 1
ATOM 707 C CA . TRP A 1 87 ? 6.420 39.190 18.474 1.00 64.38 87 TRP A CA 1
ATOM 708 C C . TRP A 1 87 ? 7.946 39.182 18.542 1.00 64.38 87 TRP A C 1
ATOM 710 O O . TRP A 1 87 ? 8.492 39.990 19.331 1.00 64.38 87 TRP A O 1
#

pLDDT: mean 70.33, std 7.65, range [43.47, 84.0]

Mean predicted aligned error: 22.11 Å

Foldseek 3Di:
DDDDPPCPDPVNVVVVVVVVVVVCDPPPPPPPPPPDDDDPPPPPDPDDDPDPDDDDDPPPDPDPPDPDDDPDPDPPPPPDPPPPDDD

Solvent-accessible surface area (backbone atoms only — not comparable to full-atom values): 6500 Å² total; per-residue (Å²): 135,85,77,75,87,53,60,88,37,71,72,39,46,50,51,51,50,56,54,47,58,67,68,52,64,76,77,79,80,76,77,77,74,79,81,71,80,78,80,84,60,91,81,71,71,96,63,85,83,81,70,94,68,86,85,72,77,85,74,73,70,79,76,76,80,79,76,87,75,84,80,70,92,61,81,78,84,71,77,73,86,81,72,86,77,87,128

Radius of gyration: 42.83 Å; Cα contacts (8 Å, |Δi|>4): 5; chains: 1; bounding box: 66×60×105 Å